Protein AF-A0A4P7DA99-F1 (afdb_monomer)

Organism: NCBI:txid2547399

Foldseek 3Di:
DFFDVVLLQLLQVLLQVVCCVVVKGKAWDDADGVQLETEMEIGGPLLPDPCVLLCCLLAVVLQSCVTPSRPYYHYPNDDDDPVRSVVSNVVCVVVCSSVVNNVSSVVSVVVVD

Mean predicted aligned error: 3.78 Å

Nearest PDB structures (foldseek):
  6tbn-assembly1_A  TM=5.767E-01  e=3.020E-01  Drosophila melanogaster
  6tbl-assembly1_C  TM=5.693E-01  e=3.209E-01  Drosophila melanogaster
  8pyy-assembly1_A  TM=4.199E-01  e=2.679E+00  Streptoalloteichus hindustanus

Structure (mmCIF, N/CA/C/O backbone):
data_AF-A0A4P7DA99-F1
#
_entry.id   AF-A0A4P7DA99-F1
#
loop_
_atom_site.group_PDB
_atom_site.id
_atom_site.type_symbol
_atom_site.label_atom_id
_atom_site.label_alt_id
_atom_site.label_comp_id
_atom_site.label_asym_id
_atom_site.label_entity_id
_atom_site.label_seq_id
_atom_site.pdbx_PDB_ins_code
_atom_site.Cartn_x
_atom_site.Cartn_y
_atom_site.Cartn_z
_atom_site.occupancy
_atom_site.B_iso_or_equiv
_atom_site.auth_seq_id
_atom_site.auth_comp_id
_atom_site.auth_asym_id
_atom_site.auth_atom_id
_atom_site.pdbx_PDB_model_num
ATOM 1 N N . MET A 1 1 ? -15.480 1.138 14.354 1.00 62.16 1 MET A N 1
ATOM 2 C CA . MET A 1 1 ? -14.615 -0.054 14.231 1.00 62.16 1 MET A CA 1
ATOM 3 C C . MET A 1 1 ? -13.202 0.458 14.383 1.00 62.16 1 MET A C 1
ATOM 5 O O . MET A 1 1 ? -12.935 1.484 13.780 1.00 62.16 1 MET A O 1
ATOM 9 N N . THR A 1 2 ? -12.375 -0.174 15.211 1.00 88.69 2 THR A N 1
ATOM 10 C CA . THR A 1 2 ? -11.021 0.312 15.517 1.00 88.69 2 THR A CA 1
ATOM 11 C C . THR A 1 2 ? -9.992 -0.524 14.764 1.00 88.69 2 THR A C 1
ATOM 13 O O . THR A 1 2 ? -10.113 -1.747 14.716 1.00 88.69 2 THR A O 1
ATOM 16 N N . ILE A 1 3 ? -9.015 0.134 14.149 1.00 93.56 3 ILE A N 1
ATOM 17 C CA . ILE A 1 3 ? -7.864 -0.474 13.495 1.00 93.56 3 ILE A CA 1
ATOM 18 C C . ILE A 1 3 ? -6.836 -0.845 14.563 1.00 93.56 3 ILE A C 1
ATOM 20 O O . ILE A 1 3 ? -6.265 0.010 15.241 1.00 93.56 3 ILE A O 1
ATOM 24 N N . GLU A 1 4 ? -6.510 -2.130 14.640 1.00 93.94 4 GLU A N 1
ATOM 25 C CA . GLU A 1 4 ? -5.433 -2.624 15.496 1.00 93.94 4 GLU A CA 1
ATOM 26 C C . GLU A 1 4 ? -4.057 -2.222 14.929 1.00 93.94 4 GLU A C 1
ATOM 28 O O . GLU A 1 4 ? -3.549 -2.829 13.980 1.00 93.94 4 GLU A O 1
ATOM 33 N N . LEU A 1 5 ? -3.423 -1.193 15.507 1.00 94.75 5 LEU A N 1
ATOM 34 C CA . LEU A 1 5 ? -2.162 -0.625 15.002 1.00 94.75 5 LEU A CA 1
ATOM 35 C C . LEU A 1 5 ? -1.038 -1.666 14.888 1.00 94.75 5 LEU A C 1
ATOM 37 O O . LEU A 1 5 ? -0.320 -1.692 13.886 1.00 94.75 5 LEU A O 1
ATOM 41 N N . GLU A 1 6 ? -0.902 -2.545 15.880 1.00 94.81 6 GLU A N 1
ATOM 42 C CA . GLU A 1 6 ? 0.101 -3.616 15.874 1.00 94.81 6 GLU A CA 1
ATOM 43 C C . GLU A 1 6 ? -0.087 -4.547 14.665 1.00 94.81 6 GLU A C 1
ATOM 45 O O . GLU A 1 6 ? 0.872 -4.923 13.984 1.00 94.81 6 GLU A O 1
ATOM 50 N N . GLN A 1 7 ? -1.341 -4.860 14.322 1.00 94.19 7 GLN A N 1
ATOM 51 C CA . GLN A 1 7 ? -1.654 -5.688 13.164 1.00 94.19 7 GLN A CA 1
ATOM 52 C C . GLN A 1 7 ? -1.247 -5.023 11.847 1.00 94.19 7 GLN A C 1
ATOM 54 O O . GLN A 1 7 ? -0.729 -5.708 10.957 1.00 94.19 7 GLN A O 1
ATOM 59 N N . VAL A 1 8 ? -1.456 -3.707 11.729 1.00 96.50 8 VAL A N 1
ATOM 60 C CA . VAL A 1 8 ? -1.026 -2.914 10.569 1.00 96.50 8 VAL A CA 1
ATOM 61 C C . VAL A 1 8 ? 0.495 -2.890 10.475 1.00 96.50 8 VAL A C 1
ATOM 63 O O . VAL A 1 8 ? 1.047 -3.196 9.417 1.00 96.50 8 VAL A O 1
ATOM 66 N N . GLN A 1 9 ? 1.187 -2.593 11.576 1.00 96.75 9 GLN A N 1
ATOM 67 C CA . GLN A 1 9 ? 2.651 -2.574 11.624 1.00 96.75 9 GLN A CA 1
ATOM 68 C C . GLN A 1 9 ? 3.244 -3.926 11.213 1.00 96.75 9 GLN A C 1
ATOM 70 O O . GLN A 1 9 ? 4.156 -3.978 10.384 1.00 96.75 9 GLN A O 1
ATOM 75 N N . GLN A 1 10 ? 2.680 -5.028 11.706 1.00 95.44 10 GLN A N 1
ATOM 76 C CA . GLN A 1 10 ? 3.132 -6.373 11.366 1.00 95.44 10 GLN A CA 1
ATOM 77 C C . GLN A 1 10 ? 2.877 -6.732 9.893 1.00 95.44 10 GLN A C 1
ATOM 79 O O . GLN A 1 10 ? 3.713 -7.386 9.250 1.00 95.44 10 GLN A O 1
ATOM 84 N N . ALA A 1 11 ? 1.745 -6.303 9.328 1.00 95.88 11 ALA A N 1
ATOM 85 C CA . ALA A 1 11 ? 1.445 -6.488 7.911 1.00 95.88 11 ALA A CA 1
ATOM 86 C C . ALA A 1 11 ? 2.413 -5.690 7.024 1.00 95.88 11 ALA A C 1
ATOM 88 O O . ALA A 1 11 ? 2.991 -6.257 6.093 1.00 95.88 11 ALA A O 1
ATOM 89 N N . VAL A 1 12 ? 2.666 -4.417 7.350 1.00 97.50 12 VAL A N 1
ATOM 90 C CA . VAL A 1 12 ? 3.646 -3.568 6.649 1.00 97.50 12 VAL A CA 1
ATOM 91 C C . VAL A 1 12 ? 5.050 -4.157 6.751 1.00 97.50 12 VAL A C 1
ATOM 93 O O . VAL A 1 12 ? 5.735 -4.271 5.735 1.00 97.50 12 VAL A O 1
ATOM 96 N N . ALA A 1 13 ? 5.468 -4.611 7.936 1.00 96.19 13 ALA A N 1
ATOM 97 C CA . ALA A 1 13 ? 6.759 -5.263 8.125 1.00 96.19 13 ALA A CA 1
ATOM 98 C C . ALA A 1 13 ? 6.893 -6.507 7.238 1.00 96.19 13 ALA A C 1
ATOM 100 O O . ALA A 1 13 ? 7.929 -6.691 6.598 1.00 96.19 13 ALA A O 1
ATOM 101 N N . SER A 1 14 ? 5.841 -7.328 7.154 1.00 94.88 14 SER A N 1
ATOM 102 C CA . SER A 1 14 ? 5.796 -8.536 6.319 1.00 94.88 14 SER A CA 1
ATOM 103 C C . SER A 1 14 ? 5.869 -8.217 4.825 1.00 94.88 14 SER A C 1
ATOM 105 O O . SER A 1 14 ? 6.699 -8.798 4.126 1.00 94.88 14 SER A O 1
ATOM 107 N N . LEU A 1 15 ? 5.078 -7.249 4.349 1.00 95.75 15 LEU A N 1
ATOM 108 C CA . LEU A 1 15 ? 5.135 -6.743 2.972 1.00 95.75 15 LEU A CA 1
ATOM 109 C C . LEU A 1 15 ? 6.525 -6.195 2.637 1.00 95.75 15 LEU A C 1
ATOM 111 O O . LEU A 1 15 ? 7.093 -6.537 1.602 1.00 95.75 15 LEU A O 1
ATOM 11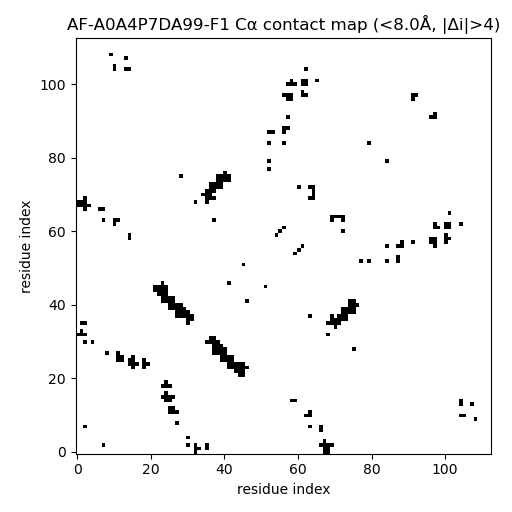5 N N . SER A 1 16 ? 7.109 -5.410 3.545 1.00 96.25 16 SER A N 1
ATOM 116 C CA . SER A 1 16 ? 8.465 -4.886 3.404 1.00 96.25 16 SER A CA 1
ATOM 117 C C . SER A 1 16 ? 9.480 -6.022 3.231 1.00 96.25 16 SER A C 1
ATOM 119 O O . SER A 1 16 ? 10.328 -5.937 2.348 1.00 96.25 16 SER A O 1
ATOM 121 N N . ARG A 1 17 ? 9.362 -7.151 3.959 1.00 93.75 17 ARG A N 1
ATOM 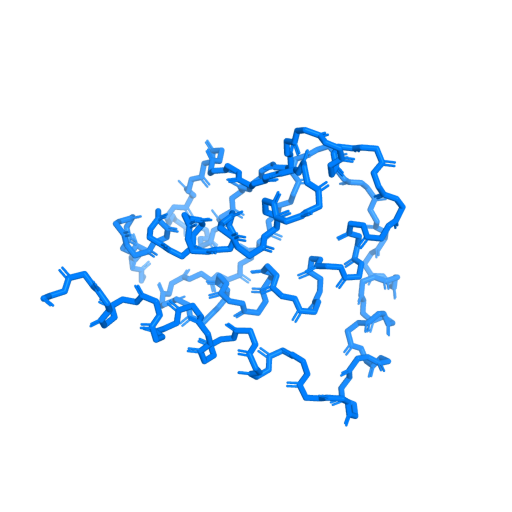122 C CA . ARG A 1 17 ? 10.268 -8.307 3.751 1.00 93.75 17 ARG A CA 1
ATOM 123 C C . ARG A 1 17 ? 10.175 -8.903 2.357 1.00 93.75 17 ARG A C 1
ATOM 125 O O . ARG A 1 17 ? 11.210 -9.250 1.800 1.00 93.75 17 ARG A O 1
ATOM 132 N N . LEU A 1 18 ? 8.967 -9.009 1.809 1.00 90.50 18 LEU A N 1
ATOM 133 C CA . LEU A 1 18 ? 8.760 -9.539 0.461 1.00 90.50 18 LEU A CA 1
ATOM 134 C C . LEU A 1 18 ? 9.371 -8.616 -0.601 1.00 90.50 18 LEU A C 1
ATOM 136 O O . LEU A 1 18 ? 9.943 -9.089 -1.576 1.00 90.50 18 LEU A O 1
ATOM 140 N N . ILE A 1 19 ? 9.290 -7.302 -0.388 1.00 93.50 19 ILE A N 1
ATOM 141 C CA . ILE A 1 19 ? 9.778 -6.286 -1.328 1.00 93.50 19 ILE A CA 1
ATOM 142 C C . ILE A 1 19 ? 11.304 -6.099 -1.244 1.00 93.50 19 ILE A C 1
ATOM 144 O O . ILE A 1 19 ? 11.933 -5.736 -2.238 1.00 93.50 19 ILE A O 1
ATOM 148 N N . ARG A 1 20 ? 11.932 -6.391 -0.095 1.00 93.88 20 ARG A N 1
ATOM 149 C CA . ARG A 1 20 ? 13.384 -6.220 0.109 1.00 93.88 20 ARG A CA 1
ATOM 150 C C . ARG A 1 20 ? 14.261 -6.975 -0.886 1.00 93.88 20 ARG A C 1
ATOM 152 O O . ARG A 1 20 ? 15.359 -6.504 -1.169 1.00 93.88 20 ARG A O 1
ATOM 159 N N . ALA A 1 21 ? 13.789 -8.089 -1.449 1.00 92.00 21 ALA A N 1
ATOM 160 C CA . ALA A 1 21 ? 14.508 -8.811 -2.504 1.00 92.00 21 ALA A CA 1
ATOM 161 C C . ALA A 1 21 ? 14.757 -7.949 -3.760 1.00 92.00 21 ALA A C 1
ATOM 163 O O . ALA A 1 21 ? 15.673 -8.228 -4.525 1.00 92.00 21 ALA A O 1
ATOM 164 N N . HIS A 1 22 ? 13.982 -6.878 -3.946 1.00 94.62 22 HIS A N 1
ATOM 165 C CA . HIS A 1 22 ? 14.145 -5.891 -5.015 1.00 94.62 22 HIS A CA 1
ATOM 166 C C . HIS A 1 22 ? 14.907 -4.632 -4.550 1.00 94.62 22 HIS A C 1
ATOM 168 O O . HIS A 1 22 ? 14.776 -3.579 -5.167 1.00 94.62 22 HIS A O 1
ATOM 174 N N . ALA A 1 23 ? 15.642 -4.709 -3.430 1.00 96.12 23 ALA A N 1
ATOM 175 C CA . ALA A 1 23 ? 16.358 -3.594 -2.793 1.00 96.12 23 ALA A CA 1
ATOM 176 C C . ALA A 1 23 ? 15.476 -2.358 -2.498 1.00 96.12 23 ALA A C 1
ATOM 178 O O . ALA A 1 23 ? 15.924 -1.208 -2.528 1.00 96.12 23 ALA A O 1
ATOM 179 N N . GLY A 1 24 ? 14.199 -2.598 -2.198 1.00 96.56 24 GLY A N 1
ATOM 180 C CA . GLY A 1 24 ? 13.252 -1.584 -1.744 1.00 96.56 24 GLY A CA 1
ATOM 181 C C . GLY A 1 24 ? 12.591 -1.948 -0.420 1.00 96.56 24 GLY A C 1
ATOM 182 O O . GLY A 1 24 ? 12.992 -2.888 0.266 1.00 96.56 24 GLY A O 1
ATOM 183 N N . GLY A 1 25 ? 11.554 -1.202 -0.061 1.00 97.25 25 GLY A N 1
ATOM 184 C CA . GLY A 1 25 ? 10.803 -1.438 1.163 1.00 97.25 25 GLY A CA 1
ATOM 185 C C . GLY A 1 25 ? 9.455 -0.734 1.186 1.00 97.25 25 GLY A C 1
ATOM 186 O O . GLY A 1 25 ? 9.069 -0.045 0.238 1.00 97.25 25 GLY A O 1
ATOM 187 N N . LEU A 1 26 ? 8.744 -0.941 2.291 1.00 98.12 26 LEU A N 1
ATOM 188 C CA . LEU A 1 26 ? 7.470 -0.309 2.605 1.00 98.12 26 LEU A CA 1
ATOM 189 C C . LEU A 1 26 ? 7.482 0.122 4.074 1.00 98.12 26 LEU A C 1
ATOM 191 O O . LEU A 1 26 ? 7.892 -0.654 4.939 1.00 98.12 26 LEU A O 1
ATOM 195 N N . GLU A 1 27 ? 7.017 1.335 4.345 1.00 98.31 27 GLU A N 1
ATOM 196 C CA . GLU A 1 27 ? 6.926 1.906 5.689 1.00 98.31 27 GLU A CA 1
ATOM 197 C C . GLU A 1 27 ? 5.522 2.447 5.953 1.00 98.31 27 GLU A C 1
ATOM 199 O O . GLU A 1 27 ? 4.872 2.982 5.051 1.00 98.31 27 GLU A O 1
ATOM 204 N N . LEU A 1 28 ? 5.066 2.322 7.200 1.00 98.56 28 LEU A N 1
ATOM 205 C CA . LEU A 1 28 ? 3.821 2.921 7.668 1.00 98.56 28 LEU A CA 1
ATOM 206 C C . LEU A 1 28 ? 4.046 4.420 7.890 1.00 98.56 28 LEU A C 1
ATOM 208 O O . LEU A 1 28 ? 4.997 4.806 8.566 1.00 98.56 28 LEU A O 1
ATOM 212 N N . VAL A 1 29 ? 3.177 5.253 7.321 1.00 98.44 29 VAL A N 1
ATOM 213 C CA . VAL A 1 29 ? 3.215 6.714 7.477 1.00 98.44 29 VAL A CA 1
ATOM 214 C C . VAL A 1 29 ? 2.212 7.159 8.534 1.00 98.44 29 VAL A C 1
ATOM 216 O O . VAL A 1 29 ? 2.574 7.903 9.440 1.00 98.44 29 VAL A O 1
ATOM 219 N N . SER A 1 30 ? 0.961 6.709 8.428 1.00 98.31 30 SER A N 1
ATOM 220 C CA . SER A 1 30 ? -0.095 7.053 9.381 1.00 98.31 30 SER A CA 1
ATOM 221 C C . SER A 1 30 ? -1.241 6.043 9.355 1.00 98.31 30 SER A C 1
ATOM 223 O O . SER A 1 30 ? -1.432 5.316 8.375 1.00 98.31 30 SER A O 1
ATOM 225 N N . VAL A 1 31 ? -2.009 6.025 10.444 1.00 98.06 31 VAL A N 1
ATOM 226 C CA . VAL A 1 31 ? -3.293 5.330 10.560 1.00 98.06 31 VAL A CA 1
ATOM 227 C C . VAL A 1 31 ? -4.318 6.353 11.033 1.00 98.06 31 VAL A C 1
ATOM 229 O O . VAL A 1 31 ? -4.125 6.985 12.069 1.00 98.06 31 VAL A O 1
ATOM 232 N N . ASP A 1 32 ? -5.378 6.529 10.254 1.00 97.19 32 ASP A N 1
ATOM 233 C CA . ASP A 1 32 ? -6.561 7.298 10.624 1.00 97.19 32 ASP A CA 1
ATOM 234 C C . ASP A 1 32 ? -7.659 6.313 11.028 1.00 97.19 32 ASP A C 1
ATOM 236 O O . ASP A 1 32 ? -8.343 5.737 10.180 1.00 97.19 32 ASP A O 1
ATOM 240 N N . ASP A 1 33 ? -7.777 6.096 12.335 1.00 94.31 33 ASP A N 1
ATOM 241 C CA . ASP A 1 33 ? -8.720 5.141 12.917 1.00 94.31 33 ASP A CA 1
ATOM 242 C C . ASP A 1 33 ? -10.186 5.546 12.697 1.00 94.31 33 ASP A C 1
ATOM 244 O O . ASP A 1 33 ? -11.051 4.701 12.485 1.00 94.31 33 ASP A O 1
ATOM 248 N N . LEU A 1 34 ? -10.471 6.852 12.684 1.00 94.31 34 LEU A N 1
ATOM 249 C CA . LEU A 1 34 ? -11.837 7.357 12.536 1.00 94.31 34 LEU A CA 1
ATOM 250 C C . LEU A 1 34 ? -12.382 7.090 11.133 1.00 94.31 34 LEU A C 1
ATOM 252 O O . LEU A 1 34 ? -13.554 6.748 10.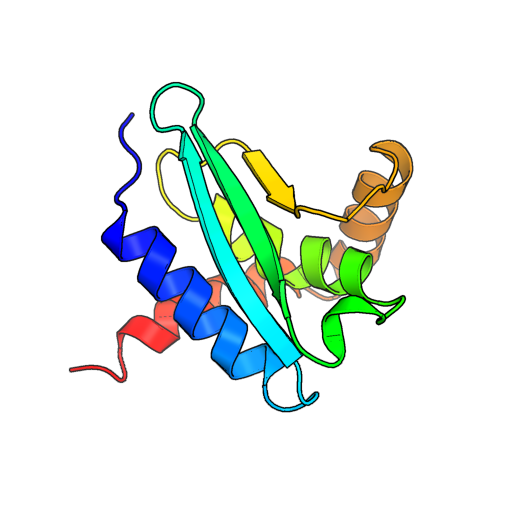981 1.00 94.31 34 LEU A O 1
ATOM 256 N N . ASN A 1 35 ? -11.531 7.245 10.117 1.00 96.06 35 ASN A N 1
ATOM 257 C CA . ASN A 1 35 ? -11.924 7.088 8.717 1.00 96.06 35 ASN A CA 1
ATOM 258 C C . ASN A 1 35 ? -11.564 5.715 8.129 1.00 96.06 35 ASN A C 1
ATOM 260 O O . ASN A 1 35 ? -11.994 5.394 7.020 1.00 96.06 35 ASN A O 1
ATOM 264 N N . GLY A 1 36 ? -10.791 4.901 8.849 1.00 96.94 36 GLY A N 1
ATOM 265 C CA . GLY A 1 36 ? -10.341 3.593 8.382 1.00 96.94 36 GLY A CA 1
ATOM 266 C C . GLY A 1 36 ? -9.198 3.657 7.356 1.00 96.94 36 GLY A C 1
ATOM 267 O O . GLY A 1 36 ? -9.053 2.746 6.539 1.00 96.94 36 GLY A O 1
ATOM 268 N N . VAL A 1 37 ? -8.400 4.732 7.346 1.00 98.12 37 VAL A N 1
ATOM 269 C CA . VAL A 1 37 ? -7.396 4.984 6.296 1.00 98.12 37 VAL A CA 1
ATOM 270 C C . VAL A 1 37 ? -5.993 4.633 6.781 1.00 98.12 37 VAL A C 1
ATOM 272 O O . VAL A 1 37 ? -5.487 5.210 7.743 1.00 98.12 37 VAL A O 1
ATOM 275 N N . VAL A 1 38 ? -5.307 3.746 6.061 1.00 98.56 38 VAL A N 1
ATOM 276 C CA . VAL A 1 38 ? -3.889 3.430 6.296 1.00 98.56 38 VAL A CA 1
ATOM 277 C C . VAL A 1 38 ? -3.038 4.063 5.202 1.00 98.56 38 VAL A C 1
ATOM 279 O O . VAL A 1 38 ? -3.221 3.775 4.020 1.00 98.56 38 VAL A O 1
ATOM 282 N N . THR A 1 39 ? -2.069 4.895 5.584 1.00 98.62 39 THR A N 1
ATOM 283 C CA . THR A 1 39 ? -1.122 5.499 4.636 1.00 98.62 39 THR A CA 1
ATOM 284 C C . THR A 1 39 ? 0.248 4.855 4.774 1.00 98.62 39 THR A C 1
ATOM 286 O O . THR A 1 39 ? 0.814 4.803 5.865 1.00 98.62 39 THR A O 1
ATOM 289 N N . VAL A 1 40 ? 0.818 4.405 3.659 1.00 98.69 40 VAL A N 1
ATOM 290 C CA . VAL A 1 40 ? 2.170 3.834 3.577 1.00 98.69 40 VAL A CA 1
ATOM 291 C C . VAL A 1 40 ? 3.030 4.598 2.573 1.00 98.69 40 VAL A C 1
ATOM 293 O O . VAL A 1 40 ? 2.520 5.372 1.765 1.00 98.69 40 VAL A O 1
ATOM 296 N N . ARG A 1 41 ? 4.343 4.374 2.586 1.00 98.50 41 ARG A N 1
ATOM 297 C CA . ARG A 1 41 ? 5.263 4.851 1.543 1.00 98.50 41 ARG A CA 1
ATOM 298 C C . ARG A 1 41 ? 6.234 3.758 1.127 1.00 98.50 41 ARG A C 1
ATOM 300 O O . ARG A 1 41 ? 6.652 2.951 1.956 1.00 98.50 41 ARG A O 1
ATOM 307 N N . TYR A 1 42 ? 6.618 3.762 -0.144 1.00 98.38 42 TYR A N 1
ATOM 308 C CA . TYR A 1 42 ? 7.716 2.931 -0.634 1.00 98.38 42 TYR A CA 1
ATOM 309 C C . TYR A 1 42 ? 9.071 3.554 -0.285 1.00 98.38 42 TYR A C 1
ATOM 311 O O . TYR A 1 42 ? 9.199 4.776 -0.237 1.00 98.38 42 TYR A O 1
ATOM 319 N N . THR A 1 43 ? 10.082 2.711 -0.082 1.00 97.88 43 THR A N 1
ATOM 320 C CA . THR A 1 43 ? 11.475 3.115 0.174 1.00 97.88 43 THR A CA 1
ATOM 321 C C . THR A 1 43 ? 12.461 2.357 -0.724 1.00 97.88 43 THR A C 1
ATOM 323 O O . THR A 1 43 ? 12.091 1.387 -1.395 1.00 97.88 43 THR A O 1
ATOM 326 N N . GLY A 1 44 ? 13.715 2.820 -0.784 1.00 96.94 44 GLY A N 1
ATOM 327 C CA . GLY A 1 44 ? 14.776 2.227 -1.612 1.00 96.94 44 GLY A CA 1
ATOM 328 C C . GLY A 1 44 ? 14.467 2.268 -3.113 1.00 96.94 44 GLY A C 1
ATOM 329 O O . GLY A 1 44 ? 13.840 3.213 -3.595 1.00 96.94 44 GLY A O 1
ATOM 330 N N . MET A 1 45 ? 14.861 1.227 -3.857 1.00 97.25 45 MET A N 1
ATOM 331 C CA . MET A 1 45 ? 14.616 1.145 -5.309 1.00 97.25 45 MET A CA 1
ATOM 332 C C . MET A 1 45 ? 13.130 1.198 -5.670 1.00 97.25 45 MET A C 1
ATOM 334 O O . MET A 1 45 ? 12.768 1.645 -6.759 1.00 97.25 45 MET A O 1
ATOM 338 N N . CYS A 1 46 ? 12.247 0.801 -4.749 1.00 97.00 46 CYS A N 1
ATOM 339 C CA . CYS A 1 46 ? 10.820 0.874 -5.000 1.00 97.00 46 CYS A CA 1
ATOM 340 C C . CYS A 1 46 ? 10.332 2.306 -5.176 1.00 97.00 46 CYS A C 1
ATOM 342 O O . CYS A 1 46 ? 9.369 2.465 -5.905 1.00 97.00 46 CYS A O 1
ATOM 344 N N . VAL A 1 47 ? 10.984 3.338 -4.623 1.00 96.31 47 VAL A N 1
ATOM 345 C CA . VAL A 1 47 ? 10.568 4.745 -4.809 1.00 96.31 47 VAL A CA 1
ATOM 346 C C . VAL A 1 47 ? 10.437 5.104 -6.293 1.00 96.31 47 VAL A C 1
ATOM 348 O O . VAL A 1 47 ? 9.445 5.720 -6.670 1.00 96.31 47 VAL A O 1
ATOM 351 N N . GLY A 1 48 ? 11.380 4.674 -7.136 1.00 94.38 48 GLY A N 1
ATOM 352 C CA . GLY A 1 48 ? 11.394 4.964 -8.576 1.00 94.38 48 GLY A CA 1
ATOM 353 C C . GLY A 1 48 ? 10.819 3.860 -9.468 1.00 94.38 48 GLY A C 1
ATOM 354 O O . GLY A 1 48 ? 10.939 3.945 -10.684 1.00 94.38 48 GLY A O 1
ATOM 355 N N . CYS A 1 49 ? 10.237 2.800 -8.902 1.00 95.88 49 CYS A N 1
ATOM 356 C CA . CYS A 1 49 ? 9.784 1.655 -9.688 1.00 95.88 49 CYS A CA 1
ATOM 357 C C . CYS A 1 49 ? 8.422 1.921 -10.350 1.00 95.88 49 CYS A C 1
ATOM 359 O O . CYS A 1 49 ? 7.418 2.139 -9.669 1.00 95.88 49 CYS A O 1
ATOM 361 N N . GLU A 1 50 ? 8.360 1.810 -11.678 1.00 94.88 50 GLU A N 1
ATOM 362 C CA . GLU A 1 50 ? 7.123 1.976 -12.457 1.00 94.88 50 GLU A CA 1
ATOM 363 C C . GLU A 1 50 ? 6.059 0.913 -12.133 1.00 94.88 50 GLU A C 1
ATOM 365 O O . GLU A 1 50 ? 4.868 1.147 -12.311 1.00 94.88 50 GLU A O 1
ATOM 370 N N . LEU A 1 51 ? 6.464 -0.237 -11.577 1.00 95.50 51 LEU A N 1
ATOM 371 C CA . LEU A 1 51 ? 5.563 -1.320 -11.166 1.00 95.50 51 LEU A CA 1
ATOM 372 C C . LEU A 1 51 ? 4.969 -1.131 -9.761 1.00 95.50 51 LEU A C 1
ATOM 374 O O . LEU A 1 51 ? 4.258 -2.014 -9.266 1.00 95.50 51 LEU A O 1
ATOM 378 N N . ARG A 1 52 ? 5.220 0.003 -9.092 1.00 96.38 52 ARG A N 1
ATOM 379 C CA . ARG A 1 52 ? 4.598 0.306 -7.793 1.00 96.38 52 ARG A CA 1
ATOM 380 C C . ARG A 1 52 ? 3.059 0.232 -7.819 1.00 96.38 52 ARG A C 1
ATOM 382 O O . ARG A 1 52 ? 2.524 -0.343 -6.872 1.00 96.38 52 ARG A O 1
ATOM 389 N N . PRO A 1 53 ? 2.329 0.740 -8.838 1.00 97.31 53 PRO A N 1
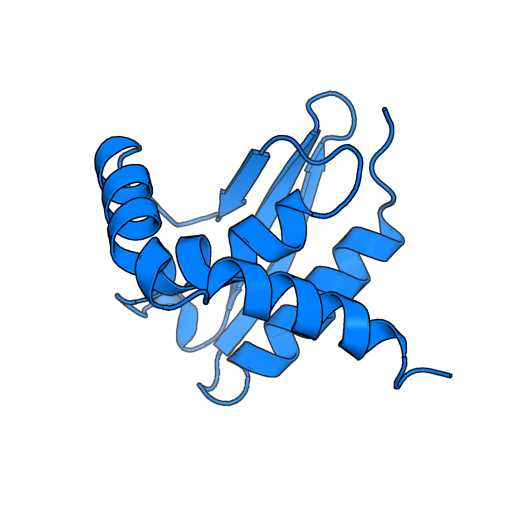ATOM 390 C CA . PRO A 1 53 ? 0.868 0.621 -8.891 1.00 97.31 53 PRO A CA 1
ATOM 391 C C . PRO A 1 53 ? 0.408 -0.840 -8.941 1.00 97.31 53 PRO A C 1
ATOM 393 O O . PRO A 1 53 ? -0.449 -1.251 -8.166 1.00 97.31 53 PRO A O 1
ATOM 396 N N . VAL A 1 54 ? 1.064 -1.664 -9.766 1.00 97.00 54 VAL A N 1
ATOM 397 C CA . VAL A 1 54 ? 0.785 -3.107 -9.872 1.00 97.00 54 VAL A CA 1
ATOM 398 C C . VAL A 1 54 ? 1.046 -3.819 -8.545 1.00 97.00 54 VAL A C 1
ATOM 400 O O . VAL A 1 54 ? 0.232 -4.614 -8.084 1.00 97.00 54 VAL A O 1
ATOM 403 N N . THR A 1 55 ? 2.160 -3.495 -7.888 1.00 96.62 55 THR A N 1
ATOM 404 C CA . THR A 1 55 ? 2.500 -4.037 -6.563 1.00 96.62 55 THR A CA 1
ATOM 405 C C . THR A 1 55 ? 1.490 -3.599 -5.500 1.00 96.62 55 THR A C 1
ATOM 407 O O . THR A 1 55 ? 1.145 -4.377 -4.605 1.00 96.62 55 THR A O 1
ATOM 410 N N . THR A 1 56 ? 0.998 -2.363 -5.599 1.00 97.56 56 THR A N 1
ATOM 411 C CA . THR A 1 56 ? 0.011 -1.812 -4.670 1.00 97.56 56 THR A CA 1
ATOM 412 C C . THR A 1 56 ? -1.302 -2.573 -4.787 1.00 97.56 56 THR A C 1
ATOM 414 O O . THR A 1 56 ? -1.742 -3.156 -3.797 1.00 97.56 56 THR A O 1
ATOM 417 N N . GLU A 1 57 ? -1.867 -2.675 -5.990 1.00 97.75 57 GLU A N 1
ATOM 418 C CA . GLU A 1 57 ? -3.149 -3.356 -6.217 1.00 97.75 57 GLU A CA 1
ATOM 419 C C . GLU A 1 57 ? -3.070 -4.875 -6.036 1.00 97.75 57 GLU A C 1
ATOM 421 O O . GLU A 1 57 ? -3.993 -5.506 -5.516 1.00 97.75 57 GLU A O 1
ATOM 426 N N . GLY A 1 58 ? -1.950 -5.482 -6.428 1.00 96.75 58 GLY A N 1
ATOM 427 C CA . GLY A 1 58 ? -1.76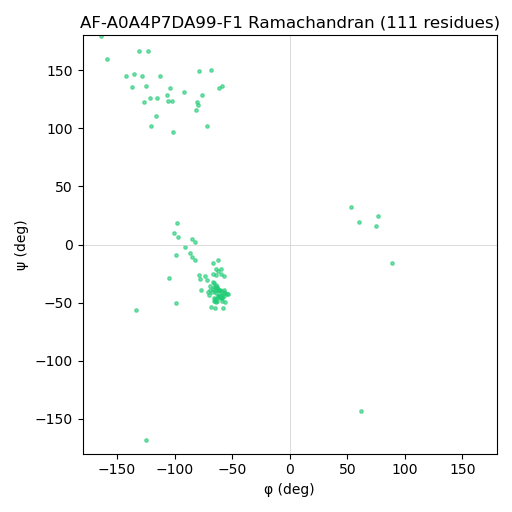6 -6.925 -6.343 1.00 96.75 58 GLY A CA 1
ATOM 428 C C . GLY A 1 58 ? -1.430 -7.428 -4.944 1.00 96.75 58 GLY A C 1
ATOM 429 O O . GLY A 1 58 ? -1.764 -8.569 -4.624 1.00 96.75 58 GLY A O 1
ATOM 430 N N . SER A 1 59 ? -0.755 -6.618 -4.118 1.00 96.12 59 SER A N 1
ATOM 431 C CA . SER A 1 59 ? -0.198 -7.081 -2.838 1.00 96.12 59 SER A CA 1
ATOM 432 C C . SER A 1 59 ? -0.462 -6.166 -1.649 1.00 96.12 59 SER A C 1
ATOM 434 O O . SER A 1 59 ? -1.022 -6.624 -0.655 1.00 96.12 59 SER A O 1
ATOM 436 N N . VAL A 1 60 ? -0.064 -4.893 -1.715 1.00 97.62 60 VAL A N 1
ATOM 437 C CA . VAL A 1 60 ? -0.097 -4.002 -0.538 1.00 97.62 60 VAL A CA 1
ATOM 438 C C . VAL A 1 60 ? -1.530 -3.689 -0.116 1.00 97.62 60 VAL A C 1
ATOM 440 O O . VAL A 1 60 ? -1.901 -3.942 1.030 1.00 97.62 60 VAL A O 1
ATOM 443 N N . ARG A 1 61 ? -2.352 -3.198 -1.048 1.00 97.75 61 ARG A N 1
ATOM 444 C CA . ARG A 1 61 ? -3.756 -2.862 -0.812 1.00 97.75 61 ARG A CA 1
ATOM 445 C C . ARG A 1 61 ? -4.561 -4.065 -0.308 1.00 97.75 61 ARG A C 1
ATOM 447 O O . ARG A 1 61 ? -5.136 -3.942 0.768 1.00 97.75 61 ARG A O 1
ATOM 454 N N . PRO A 1 62 ? -4.591 -5.237 -0.978 1.00 97.31 62 PRO A N 1
ATOM 455 C CA . PRO A 1 62 ? -5.386 -6.366 -0.495 1.00 97.31 62 PRO A CA 1
ATOM 456 C C . PRO A 1 62 ? -4.922 -6.879 0.871 1.00 97.31 62 PRO A C 1
ATOM 458 O O . PRO A 1 62 ? -5.762 -7.253 1.682 1.00 97.31 62 PRO A O 1
ATOM 461 N N . ALA A 1 63 ? -3.616 -6.878 1.159 1.00 96.94 63 ALA A N 1
ATOM 462 C CA . ALA A 1 63 ? -3.114 -7.319 2.457 1.00 96.94 63 ALA A CA 1
ATOM 463 C C . ALA A 1 63 ? -3.520 -6.385 3.608 1.00 96.94 63 ALA A C 1
ATOM 465 O O . ALA A 1 63 ? -3.858 -6.878 4.681 1.00 96.94 63 ALA A O 1
ATOM 466 N N . LEU A 1 64 ? -3.483 -5.066 3.394 1.00 97.62 64 LEU A N 1
ATOM 467 C CA . LEU A 1 64 ? -3.865 -4.082 4.410 1.00 97.62 64 LEU A CA 1
ATOM 468 C C . LEU A 1 64 ? -5.388 -3.961 4.553 1.00 97.62 64 LEU A C 1
ATOM 470 O O . LEU A 1 64 ? -5.875 -3.905 5.673 1.00 97.62 64 LEU A O 1
ATOM 474 N N . MET A 1 65 ? -6.144 -4.016 3.452 1.00 97.38 65 MET A N 1
ATOM 475 C CA . MET A 1 65 ? -7.617 -4.027 3.484 1.00 97.38 65 MET A CA 1
ATOM 476 C C . MET A 1 65 ? -8.206 -5.297 4.118 1.00 97.38 65 MET A C 1
ATOM 478 O O . MET A 1 65 ? -9.385 -5.330 4.443 1.00 97.38 65 MET A O 1
ATOM 482 N N . ALA A 1 66 ? -7.415 -6.362 4.277 1.00 96.25 66 ALA A N 1
ATOM 483 C CA . ALA A 1 66 ? -7.837 -7.579 4.969 1.00 96.25 66 ALA A CA 1
ATOM 484 C C . ALA A 1 66 ? -7.722 -7.489 6.505 1.00 96.25 66 ALA A C 1
ATOM 486 O O . ALA A 1 66 ? -7.944 -8.504 7.174 1.00 96.25 66 ALA A O 1
ATOM 487 N N . ILE A 1 67 ? -7.310 -6.331 7.036 1.00 95.75 67 ILE A N 1
ATOM 488 C CA . ILE A 1 67 ? -7.290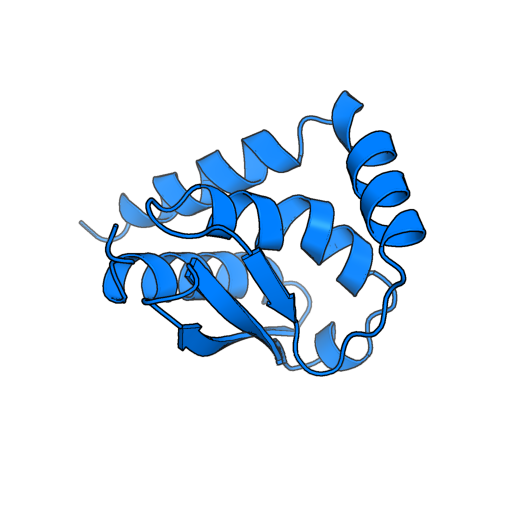 -6.000 8.464 1.00 95.75 67 ILE A CA 1
ATOM 489 C C . ILE A 1 67 ? -8.615 -5.319 8.806 1.00 95.75 67 ILE A C 1
ATOM 491 O O . ILE A 1 67 ? -9.028 -4.384 8.121 1.00 95.75 67 ILE A O 1
ATOM 495 N N . ASP A 1 68 ? -9.263 -5.777 9.875 1.00 95.56 68 ASP A N 1
ATOM 496 C CA . ASP A 1 68 ? -10.541 -5.220 10.312 1.00 95.56 68 ASP A CA 1
ATOM 497 C C . ASP A 1 68 ? -10.415 -3.719 10.616 1.00 95.56 68 ASP A C 1
ATOM 499 O O . ASP A 1 68 ? -9.448 -3.261 11.226 1.00 95.56 68 ASP A O 1
ATOM 503 N N . GLY A 1 69 ? -11.397 -2.944 10.151 1.00 96.00 69 GLY A N 1
ATOM 504 C CA . GLY A 1 69 ? -11.421 -1.485 10.287 1.00 96.00 69 GLY A CA 1
ATOM 505 C C . GLY A 1 69 ? -10.727 -0.717 9.156 1.00 96.00 69 GLY A C 1
ATOM 506 O O . GLY A 1 69 ? -10.999 0.470 9.002 1.00 96.00 69 GLY A O 1
ATOM 507 N N . VAL A 1 70 ? -9.901 -1.362 8.322 1.00 97.81 70 VAL A N 1
ATOM 508 C CA . VAL A 1 70 ? -9.267 -0.693 7.172 1.00 97.81 70 VAL A CA 1
ATOM 509 C C . VAL A 1 70 ? -10.242 -0.617 5.996 1.00 97.81 70 VAL A C 1
ATOM 511 O O . VAL A 1 70 ? -10.627 -1.631 5.418 1.00 97.81 70 VAL A O 1
ATOM 514 N N . THR A 1 71 ? -10.617 0.600 5.609 1.00 97.44 71 THR A N 1
ATOM 515 C CA . THR A 1 71 ? -11.532 0.901 4.494 1.00 97.44 71 THR A CA 1
ATOM 516 C C . THR A 1 71 ? -10.788 1.427 3.268 1.00 97.44 71 THR A C 1
ATOM 518 O O . THR A 1 71 ? -11.218 1.199 2.137 1.00 97.44 71 THR A O 1
ATOM 521 N N . GLU A 1 72 ? -9.644 2.085 3.472 1.00 96.69 72 GLU A N 1
ATOM 522 C CA . GLU A 1 72 ? -8.844 2.687 2.411 1.00 96.69 72 GLU A CA 1
ATOM 523 C C . GLU A 1 72 ? -7.343 2.521 2.687 1.00 96.69 72 GLU A C 1
ATOM 525 O O . GLU A 1 72 ? -6.871 2.594 3.823 1.00 96.69 72 GLU A O 1
ATOM 530 N N . VAL A 1 73 ? -6.570 2.338 1.617 1.00 97.88 73 VAL A N 1
ATOM 531 C CA . VAL A 1 73 ? -5.106 2.328 1.661 1.00 97.88 73 VAL A CA 1
ATOM 532 C C . VAL A 1 73 ? -4.589 3.415 0.731 1.00 97.88 73 VAL A C 1
ATOM 534 O O . VAL A 1 73 ? -4.923 3.429 -0.454 1.00 97.88 73 VAL A O 1
ATOM 537 N N . ARG A 1 74 ? -3.744 4.301 1.255 1.00 97.38 74 ARG A N 1
ATOM 538 C CA . ARG A 1 74 ? -3.084 5.367 0.494 1.00 97.38 74 ARG A CA 1
ATOM 539 C C . ARG A 1 74 ? -1.587 5.120 0.424 1.00 97.38 74 ARG A C 1
ATOM 541 O O . ARG A 1 74 ? -0.977 4.651 1.3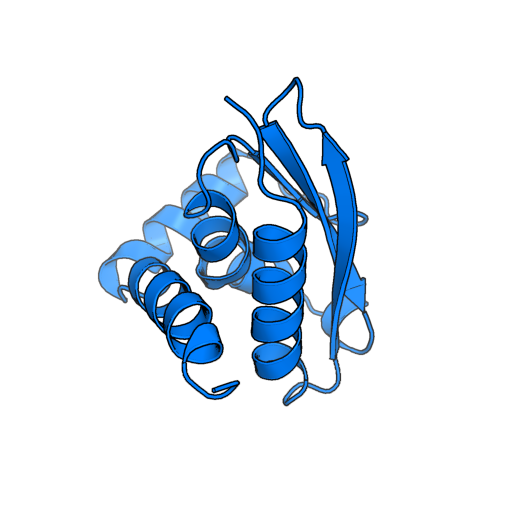84 1.00 97.38 74 ARG A O 1
ATOM 548 N N . VAL A 1 75 ? -0.980 5.480 -0.703 1.00 98.06 75 VAL A N 1
ATOM 549 C CA . VAL A 1 75 ? 0.474 5.419 -0.881 1.00 98.06 75 VAL A CA 1
ATOM 550 C C . VAL A 1 75 ? 1.012 6.828 -1.091 1.00 98.06 75 VAL A C 1
ATOM 552 O O . VAL A 1 75 ? 0.783 7.450 -2.127 1.00 98.06 75 VAL A O 1
ATOM 555 N N . ALA A 1 76 ? 1.751 7.340 -0.110 1.00 97.69 76 ALA A N 1
ATOM 556 C CA . ALA A 1 76 ? 2.373 8.652 -0.204 1.00 97.69 76 ALA A CA 1
ATOM 557 C C . ALA A 1 76 ? 3.374 8.697 -1.373 1.00 97.69 76 ALA A C 1
ATOM 559 O O . ALA A 1 76 ? 4.174 7.778 -1.565 1.00 97.69 76 ALA A O 1
ATOM 560 N N . GLY A 1 77 ? 3.325 9.776 -2.161 1.00 93.62 77 GLY A N 1
ATOM 561 C CA . GLY A 1 77 ? 4.178 9.948 -3.341 1.00 93.62 77 GLY A CA 1
ATOM 562 C C . GLY A 1 77 ? 3.766 9.099 -4.549 1.00 93.62 77 GLY A C 1
ATOM 563 O O . GLY A 1 77 ? 4.571 8.909 -5.462 1.00 93.62 77 GLY A O 1
ATOM 564 N N . MET A 1 78 ? 2.547 8.549 -4.563 1.00 93.88 78 MET A N 1
ATOM 565 C CA . MET A 1 78 ? 1.941 7.873 -5.712 1.00 93.88 78 MET A CA 1
ATOM 566 C C . MET A 1 78 ? 0.713 8.642 -6.193 1.00 93.88 78 MET A C 1
ATOM 568 O O . MET A 1 78 ? -0.203 8.878 -5.415 1.00 93.88 78 MET A O 1
ATOM 572 N N . SER A 1 79 ? 0.674 8.981 -7.480 1.00 89.31 79 SER A N 1
ATOM 573 C CA . SER A 1 79 ? -0.515 9.521 -8.140 1.00 89.31 79 SER A CA 1
ATOM 574 C C . SER A 1 79 ? -0.911 8.600 -9.288 1.00 89.31 79 SER A C 1
ATOM 576 O O . SER A 1 79 ? -0.284 8.609 -10.347 1.00 89.31 79 SER A O 1
ATOM 578 N N . VAL A 1 80 ? -1.933 7.783 -9.062 1.00 93.62 80 VAL A N 1
ATOM 579 C CA . VAL A 1 80 ? -2.559 6.921 -10.069 1.00 93.62 80 VAL A CA 1
ATOM 580 C C . VAL A 1 80 ? -4.042 7.272 -10.069 1.00 93.62 80 VAL A C 1
ATOM 582 O O . VAL A 1 80 ? -4.613 7.494 -9.004 1.00 93.62 80 VAL A O 1
ATOM 585 N N . SER A 1 81 ? -4.658 7.401 -11.246 1.00 95.50 81 SER A N 1
ATOM 586 C CA . SER A 1 81 ? -6.095 7.680 -11.305 1.00 95.50 81 SER A CA 1
ATOM 587 C C . SER A 1 81 ? -6.883 6.468 -10.814 1.00 95.50 81 SER A C 1
ATOM 589 O O . SER A 1 81 ? -6.453 5.325 -10.993 1.00 95.50 81 SER A O 1
ATOM 591 N N . ARG A 1 82 ? -8.061 6.704 -10.238 1.00 93.38 82 ARG A N 1
ATOM 592 C CA . ARG A 1 82 ? -8.926 5.629 -9.745 1.00 93.38 82 ARG A CA 1
ATOM 593 C C . ARG A 1 82 ? -9.270 4.625 -10.850 1.00 93.38 82 ARG A C 1
ATOM 595 O O . ARG A 1 82 ? -9.255 3.422 -10.623 1.00 93.38 82 ARG A O 1
ATOM 602 N N . GLU A 1 83 ? -9.507 5.105 -12.067 1.00 97.44 83 GLU A N 1
ATOM 603 C CA . GLU A 1 83 ? -9.807 4.259 -13.227 1.00 97.44 83 GLU A CA 1
ATOM 604 C C . GLU A 1 83 ? -8.627 3.335 -13.566 1.00 97.44 83 GLU A C 1
ATOM 606 O O . GLU A 1 83 ? -8.818 2.176 -13.946 1.00 97.44 83 GLU A O 1
ATOM 611 N N . ALA A 1 84 ? -7.393 3.828 -13.422 1.00 96.94 84 ALA A N 1
ATOM 612 C CA . ALA A 1 84 ? -6.194 3.032 -13.641 1.00 96.94 84 ALA A CA 1
ATOM 613 C C . ALA A 1 84 ? -5.988 1.989 -12.531 1.00 96.94 84 ALA A C 1
ATOM 615 O O . ALA A 1 84 ? -5.654 0.848 -12.853 1.00 96.94 84 ALA A O 1
ATOM 616 N N . GLU A 1 85 ? -6.233 2.337 -11.265 1.00 95.94 85 GLU A N 1
ATOM 617 C CA . GLU A 1 85 ? -6.218 1.383 -10.145 1.00 95.94 85 GLU A CA 1
ATOM 618 C C . GLU A 1 85 ? -7.243 0.259 -10.361 1.00 95.94 85 GLU A C 1
ATOM 620 O O . GLU A 1 85 ? -6.898 -0.922 -10.303 1.00 95.94 85 GLU A O 1
ATOM 625 N N . GLU A 1 86 ? -8.485 0.612 -10.705 1.00 96.38 86 GLU A N 1
ATOM 626 C CA . GLU A 1 86 ? -9.566 -0.343 -10.968 1.00 96.38 86 GLU A CA 1
ATOM 627 C C . GLU A 1 86 ? -9.247 -1.269 -12.148 1.00 96.38 86 GLU A C 1
ATOM 629 O O . GLU A 1 86 ? -9.540 -2.467 -12.102 1.00 96.38 86 GLU A O 1
ATOM 634 N N . ARG A 1 87 ? -8.619 -0.746 -13.209 1.00 98.00 87 ARG A N 1
ATOM 635 C CA . ARG A 1 87 ? -8.157 -1.563 -14.339 1.00 98.00 87 ARG A CA 1
ATOM 636 C C . ARG A 1 87 ? -7.082 -2.560 -13.910 1.00 98.00 87 ARG A C 1
ATOM 638 O O . ARG A 1 87 ? -7.236 -3.743 -14.190 1.00 98.00 87 ARG A O 1
ATOM 645 N N . ILE A 1 88 ? -6.053 -2.116 -13.187 1.00 97.50 88 ILE A N 1
ATOM 646 C CA . ILE A 1 88 ? -4.996 -3.007 -12.684 1.00 97.50 88 ILE A CA 1
ATOM 647 C C . ILE A 1 88 ? -5.603 -4.096 -11.789 1.00 97.50 88 ILE A C 1
ATOM 649 O O . ILE A 1 88 ? -5.288 -5.272 -11.949 1.00 97.50 88 ILE A O 1
ATOM 653 N N . ALA A 1 89 ? -6.494 -3.729 -10.864 1.00 95.19 89 ALA A N 1
ATOM 654 C CA . ALA A 1 89 ? -7.125 -4.681 -9.956 1.00 95.19 89 ALA A CA 1
ATOM 655 C C . ALA A 1 89 ? -7.947 -5.752 -10.698 1.00 95.19 89 ALA A C 1
ATOM 657 O O . ALA A 1 89 ? -7.900 -6.922 -10.309 1.00 95.19 89 ALA A O 1
ATOM 658 N N . ARG A 1 90 ? -8.664 -5.362 -11.762 1.00 97.12 90 ARG A N 1
ATOM 659 C CA . ARG A 1 90 ? -9.426 -6.264 -12.642 1.00 97.12 90 ARG A CA 1
ATOM 660 C C . ARG A 1 90 ? -8.506 -7.207 -13.414 1.00 97.12 90 ARG A C 1
ATOM 662 O O . ARG A 1 90 ? -8.714 -8.415 -13.396 1.00 97.12 90 ARG A O 1
ATOM 669 N N . ASP A 1 91 ? -7.456 -6.672 -14.028 1.00 97.50 91 ASP A N 1
ATOM 670 C CA . ASP A 1 91 ? -6.521 -7.453 -14.845 1.00 97.50 91 ASP A CA 1
ATOM 671 C C . ASP A 1 91 ? -5.721 -8.460 -13.999 1.00 97.50 91 ASP A C 1
ATOM 673 O O . ASP A 1 91 ? -5.281 -9.497 -14.495 1.00 97.50 91 ASP A O 1
ATOM 677 N N . LEU A 1 92 ? -5.557 -8.186 -12.700 1.00 96.75 92 LEU A N 1
ATOM 678 C CA . LEU A 1 92 ? -4.897 -9.080 -11.751 1.00 96.75 92 LEU A CA 1
ATOM 679 C C . LEU A 1 92 ? -5.800 -10.197 -11.194 1.00 96.75 92 LEU A C 1
ATOM 681 O O . LEU A 1 92 ? -5.280 -11.135 -10.579 1.00 96.75 92 LEU A O 1
ATOM 685 N N . GLU A 1 93 ? -7.121 -10.125 -11.383 1.00 94.81 93 GLU A N 1
ATOM 686 C CA . GLU A 1 93 ? -8.082 -11.087 -10.824 1.00 94.81 93 GLU A CA 1
ATOM 687 C C . GLU A 1 93 ? -7.789 -12.547 -11.227 1.00 94.81 93 GLU A C 1
ATOM 689 O O . GLU A 1 93 ? -7.674 -13.382 -10.319 1.00 94.81 93 GLU A O 1
ATOM 694 N N . PRO A 1 94 ? -7.563 -12.883 -12.517 1.00 96.94 94 PRO A N 1
ATOM 695 C CA . PRO A 1 94 ? -7.394 -14.275 -12.948 1.00 96.94 94 PRO A CA 1
ATOM 696 C C . PRO A 1 94 ? -6.179 -14.969 -12.323 1.00 96.94 94 PRO A C 1
ATOM 698 O O . PRO A 1 94 ? -6.132 -16.193 -12.225 1.00 96.94 94 PRO A O 1
ATOM 701 N N . TYR A 1 95 ? -5.190 -14.193 -11.873 1.00 95.88 95 TYR A N 1
ATOM 702 C CA . TYR A 1 9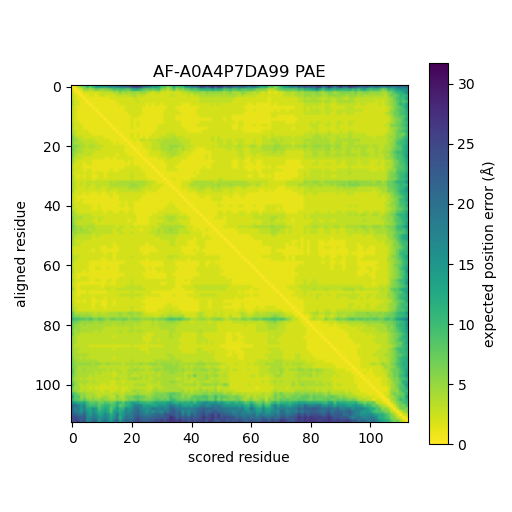5 ? -3.955 -14.713 -11.291 1.00 95.88 95 TYR A CA 1
ATOM 703 C C . TYR A 1 95 ? -4.063 -14.989 -9.785 1.00 95.88 95 TYR A C 1
ATOM 705 O O . TYR A 1 95 ? -3.119 -15.507 -9.184 1.00 95.88 95 TYR A O 1
ATOM 713 N N . GLY A 1 96 ? -5.168 -14.605 -9.133 1.00 94.06 96 GLY A N 1
ATOM 714 C CA . GLY A 1 96 ? -5.378 -14.835 -7.700 1.00 94.06 96 GLY A CA 1
ATOM 715 C C . GLY A 1 96 ? -4.327 -14.180 -6.788 1.00 94.06 96 GLY A C 1
ATOM 716 O O . GLY A 1 96 ? -4.170 -14.577 -5.627 1.00 94.06 96 GLY A O 1
ATOM 717 N N . VAL A 1 97 ? -3.591 -13.181 -7.291 1.00 93.12 97 VAL A N 1
ATOM 718 C CA . VAL A 1 97 ? -2.457 -12.556 -6.583 1.00 93.12 97 VAL A CA 1
ATOM 719 C C . VAL A 1 97 ? -2.893 -11.837 -5.310 1.00 93.12 97 VAL A C 1
ATOM 721 O O . VAL A 1 97 ? -2.209 -11.933 -4.294 1.00 93.12 97 VAL A O 1
ATOM 724 N N . ARG A 1 98 ? -4.087 -11.231 -5.316 1.00 91.62 98 ARG A N 1
ATOM 725 C CA . ARG A 1 98 ? -4.661 -10.535 -4.154 1.00 91.62 98 ARG A CA 1
ATOM 726 C C . ARG A 1 98 ? -4.910 -11.501 -2.995 1.00 91.62 98 ARG A C 1
ATOM 728 O O . ARG A 1 98 ? -4.467 -11.263 -1.874 1.00 91.62 98 ARG A O 1
ATOM 735 N N . ALA A 1 99 ? -5.544 -12.642 -3.276 1.00 92.38 99 ALA A N 1
ATOM 736 C CA . ALA A 1 99 ? -5.780 -13.684 -2.277 1.00 92.38 99 ALA A CA 1
ATOM 737 C C . ALA A 1 99 ? -4.463 -14.288 -1.765 1.00 92.38 99 ALA A C 1
ATOM 739 O O . ALA A 1 99 ? -4.324 -14.570 -0.574 1.00 92.38 99 ALA A O 1
ATOM 740 N N . ARG A 1 100 ? -3.471 -14.464 -2.649 1.00 91.38 100 ARG A N 1
ATOM 741 C CA . ARG A 1 100 ? -2.126 -14.909 -2.261 1.00 91.38 100 ARG A CA 1
ATOM 742 C C . ARG A 1 100 ? -1.452 -13.914 -1.316 1.00 91.38 100 ARG A C 1
ATOM 744 O O . ARG A 1 100 ? -0.898 -14.351 -0.311 1.00 91.38 100 ARG A O 1
ATOM 751 N N . ALA A 1 101 ? -1.524 -12.614 -1.596 1.00 90.88 101 ALA A N 1
ATOM 752 C CA . ALA A 1 101 ? -0.930 -11.581 -0.754 1.00 90.88 101 ALA A CA 1
ATOM 753 C C . ALA A 1 101 ? -1.501 -11.600 0.671 1.00 90.88 101 ALA A C 1
ATOM 755 O O . ALA A 1 101 ? -0.731 -11.630 1.629 1.00 90.88 101 ALA A O 1
ATOM 756 N N . VAL A 1 102 ? -2.829 -11.699 0.809 1.00 92.50 102 VAL A N 1
ATOM 757 C CA . VAL A 1 102 ? -3.503 -11.821 2.116 1.00 92.50 102 VAL A CA 1
ATOM 758 C C . VAL A 1 102 ? -3.036 -13.063 2.882 1.00 92.50 102 VAL A C 1
ATOM 760 O O . VAL A 1 102 ? -2.777 -12.995 4.083 1.00 92.50 102 VAL A O 1
ATOM 763 N N . ARG A 1 103 ? -2.900 -14.214 2.208 1.00 91.75 103 ARG A N 1
ATOM 764 C CA . ARG A 1 103 ? -2.409 -15.441 2.859 1.00 91.75 103 ARG A CA 1
ATOM 765 C C . ARG A 1 103 ? -0.975 -15.288 3.358 1.00 91.75 103 ARG A C 1
ATOM 767 O O . ARG A 1 103 ? -0.700 -15.652 4.497 1.00 91.75 103 ARG A O 1
ATOM 774 N N . LEU A 1 104 ? -0.082 -14.733 2.537 1.00 85.50 104 LEU A N 1
ATOM 775 C CA . LEU A 1 104 ? 1.333 -14.581 2.884 1.00 85.50 104 LEU A CA 1
ATOM 776 C C . LEU A 1 104 ? 1.540 -13.644 4.080 1.00 85.50 104 LEU A C 1
ATOM 778 O O . LEU A 1 104 ? 2.332 -13.955 4.968 1.00 85.50 104 LEU A O 1
ATOM 782 N N . THR A 1 105 ? 0.813 -12.527 4.148 1.00 83.38 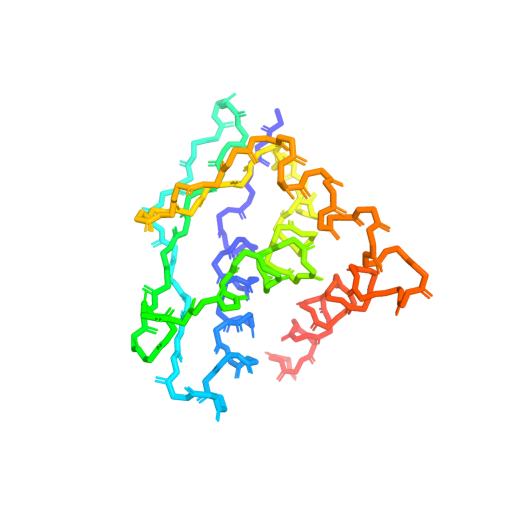105 THR A N 1
ATOM 783 C CA . THR A 1 105 ? 0.937 -11.589 5.276 1.00 83.38 105 THR A CA 1
ATOM 784 C C . THR A 1 105 ? 0.339 -12.138 6.569 1.00 83.38 105 THR A C 1
ATOM 786 O O . THR A 1 105 ? 0.871 -11.862 7.643 1.00 83.38 105 THR A O 1
ATOM 789 N N . ARG A 1 106 ? -0.701 -12.981 6.489 1.00 82.62 106 ARG A N 1
ATOM 790 C CA . ARG A 1 106 ? -1.234 -13.725 7.645 1.00 82.62 106 ARG A CA 1
ATOM 791 C C . ARG A 1 106 ? -0.279 -14.822 8.120 1.00 82.62 106 ARG A C 1
ATOM 793 O O . ARG A 1 106 ? -0.041 -14.933 9.316 1.00 82.62 106 ARG A O 1
ATOM 800 N N . GLN A 1 107 ? 0.313 -15.593 7.207 1.00 71.56 107 GLN A N 1
ATOM 801 C CA . GLN A 1 107 ? 1.278 -16.654 7.536 1.00 71.56 107 GLN A CA 1
ATOM 802 C C . GLN A 1 107 ? 2.585 -16.109 8.120 1.00 71.56 107 GLN A C 1
ATOM 804 O O . GLN A 1 107 ? 3.166 -16.735 9.000 1.00 71.56 107 GLN A O 1
ATOM 809 N N . ALA A 1 108 ? 3.014 -14.913 7.708 1.00 59.53 108 ALA A N 1
ATOM 810 C CA . ALA A 1 108 ? 4.174 -14.240 8.290 1.00 59.53 108 ALA A CA 1
ATOM 811 C C . ALA A 1 108 ? 4.005 -13.895 9.788 1.00 59.53 108 ALA A C 1
ATOM 813 O O . ALA A 1 108 ? 4.997 -13.587 10.446 1.00 59.53 108 ALA A O 1
ATOM 814 N N . ARG A 1 109 ? 2.782 -13.976 10.344 1.00 57.28 109 ARG A N 1
ATOM 815 C CA . ARG A 1 109 ? 2.530 -13.927 11.797 1.00 57.28 109 ARG A CA 1
ATOM 816 C C . ARG A 1 109 ? 2.933 -15.227 12.516 1.00 57.28 109 ARG A C 1
ATOM 818 O O . ARG A 1 109 ? 3.269 -15.182 13.688 1.00 57.28 109 ARG A O 1
ATOM 825 N N . GLY A 1 110 ? 2.926 -16.372 11.829 1.00 48.06 110 GLY A N 1
ATOM 826 C CA . GLY A 1 110 ? 3.170 -17.695 12.424 1.00 48.06 110 GLY A CA 1
ATOM 827 C C . GLY A 1 110 ? 4.641 -18.101 12.564 1.00 48.06 110 GLY A C 1
ATOM 828 O O . GLY A 1 110 ? 4.921 -19.080 13.235 1.00 48.06 110 GLY A O 1
ATOM 829 N N . VAL A 1 111 ? 5.577 -17.365 11.956 1.00 48.69 111 VAL A N 1
ATOM 830 C CA . VAL A 1 111 ? 7.033 -17.632 12.054 1.00 48.69 111 VAL A CA 1
ATOM 831 C C . VAL A 1 111 ? 7.674 -16.864 13.227 1.00 48.69 111 VAL A C 1
ATOM 833 O O . VAL A 1 111 ? 8.867 -16.972 13.473 1.00 48.69 111 VAL A O 1
ATOM 836 N N . GLN A 1 112 ? 6.887 -16.056 13.943 1.00 49.34 112 GLN A N 1
ATOM 837 C CA . GLN A 1 112 ? 7.329 -15.261 15.095 1.00 49.34 112 GLN A CA 1
ATOM 838 C C . GLN A 1 112 ? 6.956 -15.887 16.452 1.00 49.34 112 GLN A C 1
ATOM 840 O O . GLN A 1 112 ? 7.099 -15.210 17.466 1.00 49.34 112 GLN A O 1
ATOM 845 N N . GLN A 1 113 ? 6.474 -17.138 16.467 1.00 42.66 113 GLN A N 1
ATOM 846 C CA . GLN A 1 113 ? 6.242 -17.923 17.685 1.00 42.66 113 GLN A CA 1
ATOM 847 C C . GLN A 1 113 ? 7.303 -19.008 17.834 1.00 42.66 113 GLN A C 1
ATOM 849 O O . GLN A 1 113 ? 7.584 -19.679 16.814 1.00 42.66 113 GLN A O 1
#

Solvent-accessible surface area (backbone atoms only — not comparable to full-atom values): 6178 Å² total; per-residue (Å²): 110,72,52,58,61,68,60,52,53,52,37,38,52,41,51,17,59,68,39,36,84,66,59,19,33,46,45,83,71,50,75,39,50,92,77,13,35,40,32,30,32,58,33,63,53,41,62,78,39,87,57,48,63,57,47,33,51,35,32,53,42,41,36,52,52,70,38,68,43,37,74,43,72,46,52,63,95,63,90,74,55,68,70,56,52,54,48,52,44,57,73,42,50,90,72,46,40,36,64,50,29,37,51,52,42,57,52,59,60,65,76,78,112

Sequence (113 aa):
MTIELEQVQQAVASLSRLIRAHAGGLELVSVDDLNGVVTVRYTGMCVGCELRPVTTEGSVRPALMAIDGVTEVRVAGMSVSREAEERIARDLEPYGVRARAVRLTRQARGVQQ

pLDDT: mean 92.65, std 11.05, range [42.66, 98.69]

Radius of gyration: 13.29 Å; Cα contacts (8 Å, |Δi|>4): 164; chains: 1; bounding box: 31×28×32 Å

Secondary structure (DSSP, 8-state):
----HHHHHHHHHHHHHHHGGGTEEEEEEEEETTTTEEEEEEEEGGGG-TTHHHHIIIIIHHHHHTSTT--EEEETT----HHHHHHHHHHTGGGTHHHHHHHHHHHTTGGG-

InterPro domains:
  IPR001075 NIF system FeS cluster assembly, NifU, C-terminal [PF01106] (8-73)
  IPR034904 Fe-S cluster assembly domain superfamily [G3DSA:3.30.300.130] (1-89)
  IPR034904 Fe-S cluster assembly domain superfamily [SSF117916] (6-73)